Protein AF-A0A6C0DNW8-F1 (afdb_monomer_lite)

Sequence (88 aa):
MSSNKQILKNNIISICNNYNSYDLISLYRNLIKYNNRLRIYILDDEVYNSYMHELYNVIDEYAYNNENNHEEIKKEFIAVVNKIIDYL

Structure (mmCIF, N/CA/C/O backbone):
data_AF-A0A6C0DNW8-F1
#
_entry.id   AF-A0A6C0DNW8-F1
#
loop_
_atom_site.group_PDB
_atom_site.id
_atom_site.type_symbol
_atom_site.label_atom_id
_atom_site.label_alt_id
_atom_site.label_comp_id
_atom_site.label_asym_id
_atom_site.label_entity_id
_atom_site.label_seq_id
_atom_site.pdbx_PDB_ins_code
_atom_site.Cartn_x
_atom_site.Cartn_y
_atom_site.Cartn_z
_atom_site.occupancy
_atom_site.B_iso_or_equiv
_atom_site.auth_seq_id
_atom_site.auth_comp_id
_atom_site.auth_asym_id
_atom_site.auth_atom_id
_atom_site.pdbx_PDB_model_num
ATOM 1 N N . MET A 1 1 ? 9.327 -10.037 -14.635 1.00 54.22 1 MET A N 1
ATOM 2 C CA . MET A 1 1 ? 9.318 -8.946 -13.630 1.00 54.22 1 MET A CA 1
ATOM 3 C C . MET A 1 1 ? 10.749 -8.707 -13.168 1.00 54.22 1 MET A C 1
ATOM 5 O O . MET A 1 1 ? 11.449 -9.686 -12.943 1.00 54.22 1 MET A O 1
ATOM 9 N N . SER A 1 2 ? 11.226 -7.456 -13.103 1.00 64.88 2 SER A N 1
ATOM 10 C CA . SER A 1 2 ? 12.586 -7.179 -12.608 1.00 64.88 2 SER A CA 1
ATOM 11 C C . SER A 1 2 ? 12.684 -7.555 -11.125 1.00 64.88 2 SER A C 1
ATOM 13 O O . SER A 1 2 ? 11.713 -7.388 -10.382 1.00 64.88 2 SER A O 1
ATOM 15 N N . SER A 1 3 ? 13.839 -8.060 -10.678 1.00 80.12 3 SER A N 1
ATOM 16 C CA . SER A 1 3 ? 14.045 -8.480 -9.279 1.00 80.12 3 SER A CA 1
ATOM 17 C C . SER A 1 3 ? 13.671 -7.378 -8.281 1.00 80.12 3 SER A C 1
ATOM 19 O O . SER A 1 3 ? 13.089 -7.651 -7.237 1.00 80.12 3 SER A O 1
ATOM 21 N N . ASN A 1 4 ? 13.911 -6.118 -8.644 1.00 76.19 4 ASN A N 1
ATOM 22 C CA . ASN A 1 4 ? 13.605 -4.957 -7.820 1.00 76.19 4 ASN A CA 1
ATOM 23 C C . ASN A 1 4 ? 12.097 -4.688 -7.657 1.00 76.19 4 ASN A C 1
ATOM 25 O O . ASN A 1 4 ? 11.693 -4.252 -6.578 1.00 76.19 4 ASN A O 1
ATOM 29 N N . LYS A 1 5 ? 11.265 -4.981 -8.672 1.00 77.19 5 LYS A N 1
ATOM 30 C CA . LYS A 1 5 ? 9.794 -4.890 -8.568 1.00 77.19 5 LYS A CA 1
ATOM 31 C C . LYS A 1 5 ? 9.268 -5.926 -7.568 1.00 77.19 5 LYS A C 1
ATOM 33 O O . LYS A 1 5 ? 8.485 -5.595 -6.683 1.00 77.19 5 LYS A O 1
ATOM 38 N N . GLN A 1 6 ? 9.792 -7.153 -7.638 1.00 79.62 6 GLN A N 1
ATOM 39 C CA . GLN A 1 6 ? 9.442 -8.237 -6.715 1.00 79.62 6 GLN A CA 1
ATOM 40 C C . GLN A 1 6 ? 9.899 -7.946 -5.274 1.00 79.62 6 GLN A C 1
ATOM 42 O O . GLN A 1 6 ? 9.149 -8.170 -4.328 1.00 79.62 6 GLN A O 1
ATOM 47 N N . ILE A 1 7 ? 11.112 -7.408 -5.099 1.00 79.19 7 ILE A N 1
ATOM 48 C CA . ILE A 1 7 ? 11.636 -6.990 -3.787 1.00 79.19 7 ILE A CA 1
ATOM 49 C C . ILE A 1 7 ? 10.757 -5.891 -3.184 1.00 79.19 7 ILE A C 1
ATOM 51 O O . ILE A 1 7 ? 10.434 -5.946 -1.999 1.00 79.19 7 ILE A O 1
ATOM 55 N N . LEU A 1 8 ? 10.346 -4.905 -3.988 1.00 78.69 8 LEU A N 1
ATOM 56 C CA . LEU A 1 8 ? 9.448 -3.850 -3.530 1.00 78.69 8 LEU A CA 1
ATOM 57 C C . LEU A 1 8 ? 8.095 -4.418 -3.085 1.00 78.69 8 LEU A C 1
ATOM 59 O O . LEU A 1 8 ? 7.656 -4.117 -1.978 1.00 78.69 8 LEU A O 1
ATOM 63 N N . LYS A 1 9 ? 7.488 -5.285 -3.903 1.00 81.00 9 LYS A N 1
ATOM 64 C CA . LYS A 1 9 ? 6.231 -5.970 -3.581 1.00 81.00 9 LYS A CA 1
ATOM 65 C C . LYS A 1 9 ? 6.322 -6.731 -2.254 1.00 81.00 9 LYS A C 1
ATOM 67 O O . LYS A 1 9 ? 5.491 -6.536 -1.373 1.00 81.00 9 LYS A O 1
ATOM 72 N N . ASN A 1 10 ? 7.377 -7.523 -2.066 1.00 81.50 10 ASN A N 1
ATOM 73 C CA . ASN A 1 10 ? 7.593 -8.295 -0.840 1.00 81.50 10 ASN A CA 1
ATOM 74 C C . ASN A 1 10 ? 7.797 -7.406 0.399 1.00 81.50 10 ASN A C 1
ATOM 76 O O . ASN A 1 10 ? 7.309 -7.738 1.478 1.00 81.50 10 ASN A O 1
ATOM 80 N N . ASN A 1 11 ? 8.478 -6.263 0.258 1.00 78.62 11 ASN A N 1
ATOM 81 C CA . ASN A 1 11 ? 8.640 -5.305 1.354 1.00 78.62 11 ASN A CA 1
ATOM 82 C C . ASN A 1 11 ? 7.300 -4.687 1.767 1.00 78.62 11 ASN A C 1
ATOM 84 O O . ASN A 1 11 ? 7.031 -4.577 2.959 1.00 78.62 11 ASN A O 1
ATOM 88 N N . ILE A 1 12 ? 6.454 -4.320 0.802 1.00 78.69 12 ILE A N 1
ATOM 89 C CA . ILE A 1 12 ? 5.134 -3.734 1.073 1.00 78.69 12 ILE A CA 1
ATOM 90 C C . ILE A 1 12 ? 4.201 -4.770 1.713 1.00 78.69 12 ILE A C 1
ATOM 92 O O . ILE A 1 12 ? 3.567 -4.469 2.720 1.00 78.69 12 ILE A O 1
ATOM 96 N N . ILE A 1 13 ? 4.201 -6.014 1.222 1.00 80.69 13 ILE A N 1
ATOM 97 C CA . ILE A 1 13 ? 3.472 -7.128 1.853 1.00 80.69 13 ILE A CA 1
ATOM 98 C C . ILE A 1 13 ? 3.932 -7.332 3.304 1.00 80.69 13 ILE A C 1
ATOM 100 O O . ILE A 1 13 ? 3.107 -7.479 4.201 1.00 80.69 13 ILE A O 1
ATOM 104 N N . SER A 1 14 ? 5.244 -7.309 3.561 1.00 78.12 14 SER A N 1
ATOM 105 C CA . SER A 1 14 ? 5.790 -7.438 4.919 1.00 78.12 14 SER A CA 1
ATOM 106 C C . SER A 1 14 ? 5.338 -6.295 5.838 1.00 78.12 14 SER A C 1
ATOM 108 O O . SER A 1 14 ? 5.002 -6.527 6.997 1.00 78.12 14 SER A O 1
ATOM 110 N N . ILE A 1 15 ? 5.274 -5.069 5.318 1.00 74.44 15 ILE A N 1
ATOM 111 C CA . ILE A 1 15 ? 4.788 -3.882 6.033 1.00 74.44 15 ILE A CA 1
ATOM 112 C C . ILE A 1 15 ? 3.303 -4.044 6.393 1.00 74.44 15 ILE A C 1
ATOM 114 O O . ILE A 1 15 ? 2.946 -3.863 7.555 1.00 74.44 15 ILE A O 1
ATOM 118 N N . CYS A 1 16 ? 2.464 -4.489 5.451 1.00 74.06 16 CYS A N 1
ATOM 119 C CA . CYS A 1 16 ? 1.051 -4.799 5.702 1.00 74.06 16 CYS A CA 1
ATOM 120 C C . CYS A 1 16 ? 0.855 -5.927 6.723 1.00 74.06 16 CYS A C 1
ATOM 122 O O . CYS A 1 16 ? 0.036 -5.803 7.630 1.00 74.06 16 CYS A O 1
ATOM 124 N N . ASN A 1 17 ? 1.616 -7.017 6.609 1.00 74.44 17 ASN A N 1
ATOM 125 C CA . ASN A 1 17 ? 1.472 -8.181 7.485 1.00 74.44 17 ASN A CA 1
ATOM 126 C C . ASN A 1 17 ? 1.943 -7.907 8.921 1.00 74.44 17 ASN A C 1
ATOM 128 O O . ASN A 1 17 ? 1.400 -8.476 9.865 1.00 74.44 17 ASN A O 1
ATOM 132 N N . ASN A 1 18 ? 2.920 -7.014 9.103 1.00 69.38 18 ASN A N 1
ATOM 133 C CA . ASN A 1 18 ? 3.421 -6.615 10.423 1.00 69.38 18 ASN A CA 1
ATOM 134 C C . ASN A 1 18 ? 2.661 -5.425 11.027 1.00 69.38 18 ASN A C 1
ATOM 136 O O . ASN A 1 18 ? 3.077 -4.868 12.041 1.00 69.38 18 ASN A O 1
ATOM 140 N N . TYR A 1 19 ? 1.533 -5.031 10.435 1.00 65.25 19 TYR A N 1
ATOM 141 C CA . TYR A 1 19 ? 0.769 -3.868 10.867 1.00 65.25 19 TYR A CA 1
ATOM 142 C C . TYR A 1 19 ? 0.287 -3.938 12.325 1.00 65.25 19 TYR A C 1
ATOM 144 O O . TYR A 1 19 ? 0.187 -2.913 12.983 1.00 65.25 19 TYR A O 1
ATOM 152 N N . ASN A 1 20 ? 0.049 -5.127 12.887 1.00 58.00 20 ASN A N 1
ATOM 153 C CA . ASN A 1 20 ? -0.327 -5.243 14.304 1.00 58.00 20 ASN A CA 1
ATOM 154 C C . ASN A 1 20 ? 0.786 -4.798 15.276 1.00 58.00 20 ASN A C 1
ATOM 156 O O . ASN A 1 20 ? 0.519 -4.620 16.460 1.00 58.00 20 ASN A O 1
ATOM 160 N N . SER A 1 21 ? 2.019 -4.632 14.791 1.00 55.09 21 SER A N 1
ATOM 161 C CA . SER A 1 21 ? 3.180 -4.178 15.564 1.00 55.09 21 SER A CA 1
ATOM 162 C C . SER A 1 21 ? 3.507 -2.695 15.355 1.00 55.09 21 SER A C 1
ATOM 164 O O . SER A 1 21 ? 4.325 -2.150 16.092 1.00 55.09 21 SER A O 1
ATOM 166 N N . TYR A 1 22 ? 2.905 -2.052 14.352 1.00 56.12 22 TYR A N 1
ATOM 167 C CA . TYR A 1 22 ? 3.164 -0.663 13.982 1.00 56.12 22 TYR A CA 1
ATOM 168 C C . TYR A 1 22 ? 1.927 0.193 14.253 1.00 56.12 22 TYR A C 1
ATOM 170 O O . TYR A 1 22 ? 0.811 -0.207 13.935 1.00 56.12 22 TYR A O 1
ATOM 178 N N . ASP A 1 23 ? 2.115 1.402 14.784 1.00 66.88 23 ASP A N 1
ATOM 179 C CA . ASP A 1 23 ? 1.064 2.409 14.664 1.00 66.88 23 ASP A CA 1
ATOM 180 C C . ASP A 1 23 ? 0.883 2.804 13.182 1.00 66.88 23 ASP A C 1
ATOM 182 O O . ASP A 1 23 ? 1.777 2.635 12.340 1.00 66.88 23 ASP A O 1
ATOM 186 N N . LEU A 1 24 ? -0.308 3.302 12.842 1.00 66.94 24 LEU A N 1
ATOM 187 C CA . LEU A 1 24 ? -0.698 3.636 11.464 1.00 66.94 24 LEU A CA 1
ATOM 188 C C . LEU A 1 24 ? 0.263 4.661 10.828 1.00 66.94 24 LEU A C 1
ATOM 190 O O . LEU A 1 24 ? 0.596 4.582 9.644 1.00 66.94 24 LEU A O 1
ATOM 194 N N . ILE A 1 25 ? 0.827 5.543 11.657 1.00 68.19 25 ILE A N 1
ATOM 195 C CA . ILE A 1 25 ? 1.842 6.536 11.288 1.00 68.19 25 ILE A CA 1
ATOM 196 C C . ILE A 1 25 ? 3.166 5.872 10.870 1.00 68.19 25 ILE A C 1
ATOM 198 O O . ILE A 1 25 ? 3.780 6.276 9.878 1.00 68.19 25 ILE A O 1
ATOM 202 N N . SER A 1 26 ? 3.633 4.856 11.596 1.00 72.25 26 SER A N 1
ATOM 203 C CA . SER A 1 26 ? 4.883 4.141 11.305 1.00 72.25 26 SER A CA 1
ATOM 204 C C . SER A 1 26 ? 4.791 3.332 10.018 1.00 72.25 26 SER A C 1
ATOM 206 O O . SER A 1 26 ? 5.719 3.334 9.204 1.00 72.25 26 SER A O 1
ATOM 208 N N . LEU A 1 27 ? 3.656 2.672 9.802 1.00 68.75 27 LEU A N 1
ATOM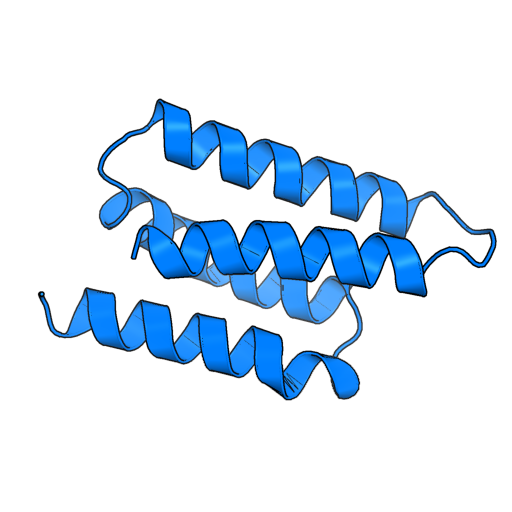 209 C CA . LEU A 1 27 ? 3.346 1.964 8.566 1.00 68.75 27 LEU A CA 1
ATOM 210 C C . LEU A 1 27 ? 3.380 2.909 7.352 1.00 68.75 27 LEU A C 1
ATOM 212 O O . LEU A 1 27 ? 4.034 2.621 6.347 1.00 68.75 27 LEU A O 1
ATOM 216 N N . TYR A 1 28 ? 2.754 4.077 7.480 1.00 70.06 28 TYR A N 1
ATOM 217 C CA . TYR A 1 28 ? 2.764 5.114 6.454 1.00 70.06 28 TYR A CA 1
ATOM 218 C C . TYR A 1 28 ? 4.165 5.666 6.166 1.00 70.06 28 TYR A C 1
ATOM 220 O O . TYR A 1 28 ? 4.575 5.734 5.008 1.00 70.06 28 TYR A O 1
ATOM 228 N N . ARG A 1 29 ? 4.945 6.015 7.197 1.00 71.69 29 ARG A N 1
ATOM 229 C CA . ARG A 1 29 ? 6.334 6.484 7.017 1.00 71.69 29 ARG A CA 1
ATOM 230 C C . ARG A 1 29 ? 7.173 5.474 6.239 1.00 71.69 29 ARG A C 1
ATOM 232 O O . ARG A 1 29 ? 7.989 5.859 5.397 1.00 71.69 29 ARG A O 1
ATOM 239 N N . ASN A 1 30 ? 6.947 4.186 6.490 1.00 73.94 30 ASN A N 1
ATOM 240 C CA . ASN A 1 30 ? 7.581 3.126 5.724 1.00 73.94 30 ASN A CA 1
ATOM 241 C C . ASN A 1 30 ? 7.122 3.125 4.259 1.00 73.94 30 ASN A C 1
ATOM 243 O O . ASN A 1 30 ? 7.981 3.014 3.393 1.00 73.94 30 ASN A O 1
ATOM 247 N N . LEU A 1 31 ? 5.838 3.329 3.946 1.00 72.62 31 LEU A N 1
ATOM 248 C CA . LEU A 1 31 ? 5.370 3.458 2.555 1.00 72.62 31 LEU A CA 1
ATOM 249 C C . LEU A 1 31 ? 5.924 4.692 1.831 1.00 72.62 31 LEU A C 1
ATOM 251 O O . LEU A 1 31 ? 6.377 4.556 0.694 1.00 72.62 31 LEU A O 1
ATOM 255 N N . ILE A 1 32 ? 5.988 5.864 2.479 1.00 72.38 32 ILE A N 1
ATOM 256 C CA . ILE A 1 32 ? 6.585 7.077 1.880 1.00 72.38 32 ILE A CA 1
ATOM 257 C C . ILE A 1 32 ? 8.035 6.824 1.472 1.00 72.38 32 ILE A C 1
ATOM 259 O O . ILE A 1 32 ? 8.472 7.248 0.401 1.00 72.38 32 ILE A O 1
ATOM 263 N N . LYS A 1 33 ? 8.792 6.094 2.300 1.00 74.62 33 LYS A N 1
ATOM 264 C CA . LYS A 1 33 ? 10.181 5.723 1.995 1.00 74.62 33 LYS A CA 1
ATOM 265 C C . LYS A 1 33 ? 10.296 4.965 0.668 1.00 74.62 33 LYS A C 1
ATOM 267 O O . LYS A 1 33 ? 11.325 5.049 -0.003 1.00 74.62 33 LYS A O 1
ATOM 272 N N . TYR A 1 34 ? 9.246 4.247 0.276 1.00 74.88 34 TYR A N 1
ATOM 273 C CA . TYR A 1 34 ? 9.170 3.530 -0.990 1.00 74.88 34 TYR A CA 1
ATOM 274 C C . TYR A 1 34 ? 8.456 4.305 -2.105 1.00 74.88 34 TYR A C 1
ATOM 276 O O . TYR A 1 34 ? 8.438 3.811 -3.229 1.00 74.88 34 TYR A O 1
ATOM 284 N N . ASN A 1 35 ? 7.950 5.517 -1.860 1.00 73.44 35 ASN A N 1
ATOM 285 C CA . ASN A 1 35 ? 7.119 6.266 -2.808 1.00 73.44 35 ASN A CA 1
ATOM 286 C C . ASN A 1 35 ? 7.809 6.524 -4.159 1.00 73.44 35 ASN A C 1
ATOM 288 O O . ASN A 1 35 ? 7.285 6.200 -5.222 1.00 73.44 35 ASN A O 1
ATOM 292 N N . ASN A 1 36 ? 9.070 6.967 -4.127 1.00 72.69 36 ASN A N 1
ATOM 293 C CA . ASN A 1 36 ? 9.863 7.135 -5.351 1.00 72.69 36 ASN A CA 1
ATOM 294 C C . ASN A 1 36 ? 10.039 5.825 -6.131 1.00 72.69 36 ASN A C 1
ATOM 296 O O . ASN A 1 36 ? 10.151 5.845 -7.352 1.00 72.69 36 ASN A O 1
ATOM 300 N N . A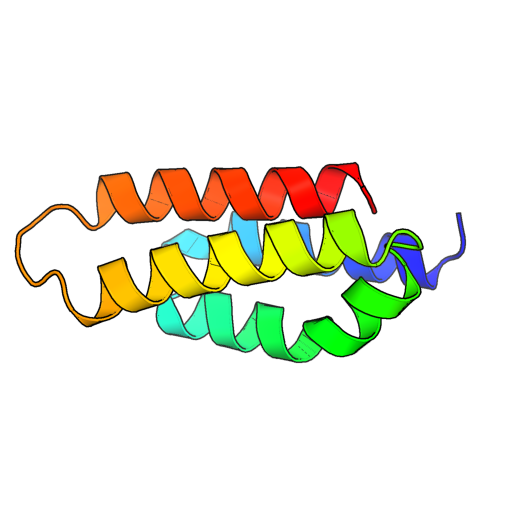RG A 1 37 ? 10.073 4.675 -5.444 1.00 78.25 37 ARG A N 1
ATOM 301 C CA . ARG A 1 37 ? 10.156 3.365 -6.103 1.00 78.25 37 ARG A CA 1
ATOM 302 C C . ARG A 1 37 ? 8.798 2.935 -6.646 1.00 78.25 37 ARG A C 1
ATOM 304 O O . ARG A 1 37 ? 8.760 2.362 -7.726 1.00 78.25 37 ARG A O 1
ATOM 311 N N . LEU A 1 38 ? 7.710 3.238 -5.940 1.00 75.38 38 LEU A N 1
ATOM 312 C CA . LEU A 1 38 ? 6.343 3.001 -6.405 1.00 75.38 38 LEU A CA 1
ATOM 313 C C . LEU A 1 38 ? 6.084 3.714 -7.728 1.00 75.38 38 LEU A C 1
ATOM 315 O O . LEU A 1 38 ? 5.682 3.059 -8.683 1.00 75.38 38 LEU A O 1
ATOM 319 N N . ARG A 1 39 ? 6.447 4.996 -7.823 1.00 76.50 39 ARG A N 1
ATOM 320 C CA . ARG A 1 39 ? 6.338 5.777 -9.062 1.00 76.50 39 ARG A CA 1
ATOM 321 C C . ARG A 1 39 ? 7.103 5.167 -10.243 1.00 76.50 39 ARG A C 1
ATOM 323 O O . ARG A 1 39 ? 6.664 5.255 -11.375 1.00 76.50 39 ARG A O 1
ATOM 330 N N . ILE A 1 40 ? 8.255 4.538 -9.997 1.00 77.88 40 ILE A N 1
ATOM 331 C CA . ILE A 1 40 ? 9.053 3.901 -11.062 1.00 77.88 40 ILE A CA 1
ATOM 332 C C . ILE A 1 40 ? 8.374 2.631 -11.598 1.00 77.88 40 ILE A C 1
ATOM 334 O O . ILE A 1 40 ? 8.541 2.292 -12.769 1.00 77.88 40 ILE A O 1
ATOM 338 N N . TYR A 1 41 ? 7.652 1.895 -10.748 1.00 77.62 41 TYR A N 1
ATOM 339 C CA . TYR A 1 41 ? 7.077 0.593 -11.107 1.00 77.62 41 TYR A CA 1
ATOM 340 C C . TYR A 1 41 ? 5.594 0.632 -11.464 1.00 77.62 41 TYR A C 1
ATOM 342 O O . TYR A 1 41 ? 5.125 -0.296 -12.129 1.00 77.62 41 TYR A O 1
ATOM 350 N N . ILE A 1 42 ? 4.880 1.676 -11.051 1.00 77.38 42 ILE A N 1
ATOM 351 C CA . ILE A 1 42 ? 3.544 2.012 -11.532 1.00 77.38 42 ILE A CA 1
ATOM 352 C C . ILE A 1 42 ? 3.751 2.981 -12.700 1.00 77.38 42 ILE A C 1
ATOM 354 O O . ILE A 1 42 ? 3.971 4.165 -12.495 1.00 77.38 42 ILE A O 1
ATOM 358 N N . LEU A 1 43 ? 3.768 2.446 -13.925 1.00 69.12 43 LEU A N 1
ATOM 359 C CA . LEU A 1 43 ? 4.069 3.203 -15.155 1.00 69.12 43 LEU A CA 1
ATOM 360 C C . LEU A 1 43 ? 2.959 4.185 -15.565 1.00 69.12 43 LEU A C 1
ATOM 362 O O . LEU A 1 43 ? 3.142 4.954 -16.505 1.00 69.12 43 LEU A O 1
ATOM 366 N N . ASP A 1 44 ? 1.817 4.121 -14.888 1.00 81.25 44 ASP A N 1
ATOM 367 C CA . ASP A 1 44 ? 0.670 4.988 -15.098 1.00 81.25 44 ASP A CA 1
ATOM 368 C C . ASP A 1 44 ? 0.644 6.059 -13.997 1.00 81.25 44 ASP A C 1
ATOM 370 O O . ASP A 1 44 ? 0.342 5.775 -12.833 1.00 81.25 44 ASP A O 1
ATOM 374 N N . ASP A 1 45 ? 1.011 7.288 -14.372 1.00 78.50 45 ASP A N 1
ATOM 375 C CA . ASP A 1 45 ? 1.071 8.429 -13.457 1.00 78.50 45 ASP A CA 1
ATOM 376 C C . ASP A 1 45 ? -0.319 8.781 -12.886 1.00 78.50 45 ASP A C 1
ATOM 378 O O . ASP A 1 45 ? -0.399 9.229 -11.742 1.00 78.50 45 ASP A O 1
ATOM 382 N N . GLU A 1 46 ? -1.420 8.562 -13.619 1.00 82.44 46 GLU A N 1
ATOM 383 C CA . GLU A 1 46 ? -2.775 8.823 -13.109 1.00 82.44 46 GLU A CA 1
ATOM 384 C C . GLU A 1 46 ? -3.144 7.824 -12.010 1.00 82.44 46 GLU A C 1
ATOM 386 O O . GLU A 1 46 ? -3.588 8.220 -10.928 1.00 82.44 46 GLU A O 1
ATOM 391 N N . VAL A 1 47 ? -2.879 6.536 -12.245 1.00 78.69 47 VAL A N 1
ATOM 392 C CA . VAL A 1 47 ? -3.128 5.469 -11.264 1.00 78.69 47 VAL A CA 1
ATOM 393 C C . VAL A 1 47 ? -2.266 5.655 -10.015 1.00 78.69 47 VAL A C 1
ATOM 395 O O . VAL A 1 47 ? -2.768 5.568 -8.892 1.00 78.69 47 VAL A O 1
ATOM 398 N N . TYR A 1 48 ? -0.976 5.958 -10.184 1.00 82.44 48 TYR A N 1
ATOM 399 C CA . TYR A 1 48 ? -0.082 6.250 -9.062 1.00 82.44 48 TYR A CA 1
ATOM 400 C C . TYR A 1 48 ? -0.587 7.440 -8.232 1.00 82.44 48 TYR A C 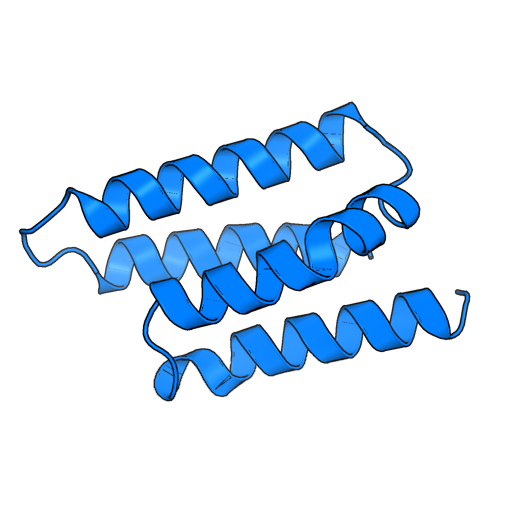1
ATOM 402 O O . TYR A 1 48 ? -0.661 7.346 -7.004 1.00 82.44 48 TYR A O 1
ATOM 410 N N . ASN A 1 49 ? -0.963 8.544 -8.887 1.00 82.69 49 ASN A N 1
ATOM 411 C CA . ASN A 1 49 ? -1.448 9.739 -8.199 1.00 82.69 49 ASN A CA 1
ATOM 412 C C . ASN A 1 49 ? -2.763 9.471 -7.456 1.00 82.69 49 ASN A C 1
ATOM 414 O O . ASN A 1 49 ? -2.923 9.943 -6.331 1.00 82.69 49 ASN A O 1
ATOM 418 N N . SER A 1 50 ? -3.668 8.676 -8.036 1.00 83.75 50 SER A N 1
ATOM 419 C CA . SER A 1 50 ? -4.913 8.257 -7.384 1.00 83.75 50 SER A CA 1
ATOM 420 C C . SER A 1 50 ? -4.645 7.469 -6.101 1.00 83.75 50 SER A C 1
ATOM 422 O O . SER A 1 50 ? -5.187 7.819 -5.053 1.00 83.75 50 SER A O 1
ATOM 424 N N . TYR A 1 51 ? -3.751 6.476 -6.137 1.00 79.75 51 TYR A N 1
ATOM 425 C CA . TYR A 1 51 ? -3.417 5.701 -4.939 1.00 79.75 51 TYR A CA 1
ATOM 426 C C . TYR A 1 51 ? -2.726 6.527 -3.871 1.00 79.75 51 TYR A C 1
ATOM 428 O O . TYR A 1 51 ? -3.046 6.367 -2.699 1.00 79.75 51 TYR A O 1
ATOM 436 N N . MET A 1 52 ? -1.820 7.429 -4.251 1.00 82.31 52 MET A N 1
ATOM 437 C CA . MET A 1 52 ? -1.187 8.323 -3.284 1.00 82.31 52 MET A CA 1
ATOM 438 C C . MET A 1 52 ? -2.198 9.277 -2.651 1.00 82.31 52 MET A C 1
ATOM 440 O O . MET A 1 52 ? -2.152 9.485 -1.442 1.00 82.31 52 MET A O 1
ATOM 444 N N . HIS A 1 53 ? -3.135 9.810 -3.436 1.00 84.94 53 HIS A N 1
ATOM 445 C CA . HIS A 1 53 ? -4.189 10.681 -2.928 1.00 84.94 53 HIS A CA 1
ATOM 446 C C . HIS A 1 53 ? -5.121 9.955 -1.946 1.00 84.94 53 HIS A C 1
ATOM 448 O O . HIS A 1 53 ? -5.346 10.464 -0.851 1.00 84.94 53 HIS A O 1
ATOM 454 N N . GLU A 1 54 ? -5.591 8.747 -2.284 1.00 82.44 54 GLU A N 1
ATOM 455 C CA . GLU A 1 54 ? -6.367 7.904 -1.357 1.00 82.44 54 GLU A CA 1
ATOM 456 C C . GLU A 1 54 ? -5.585 7.644 -0.059 1.00 82.44 54 GLU A C 1
ATOM 458 O O . GLU A 1 54 ? -6.131 7.784 1.033 1.00 82.44 54 GLU A O 1
ATOM 463 N N . LEU A 1 55 ? -4.289 7.329 -0.164 1.00 80.31 55 LEU A N 1
ATOM 464 C CA . LEU A 1 55 ? -3.442 7.042 0.995 1.00 80.31 55 LEU A CA 1
ATOM 465 C C . LEU A 1 55 ? -3.321 8.247 1.933 1.00 80.31 55 LEU A C 1
ATOM 467 O O . LEU A 1 55 ? -3.437 8.082 3.144 1.00 80.31 55 LEU A O 1
ATOM 471 N N . TYR A 1 56 ? -3.101 9.447 1.386 1.00 79.50 56 TYR A N 1
ATOM 472 C CA . TYR A 1 56 ? -3.007 10.672 2.181 1.00 79.50 56 TYR A CA 1
ATOM 473 C C . TYR A 1 56 ? -4.340 11.032 2.847 1.00 79.50 56 TYR A C 1
ATOM 475 O O . TYR A 1 56 ? -4.329 11.374 4.026 1.00 79.50 56 TYR A O 1
ATOM 483 N N . ASN A 1 57 ? -5.474 10.869 2.156 1.00 83.19 57 ASN A N 1
ATOM 484 C CA . ASN A 1 57 ? -6.795 11.146 2.733 1.00 83.19 57 ASN A CA 1
ATOM 485 C C . ASN A 1 57 ? -7.080 10.264 3.960 1.00 83.19 57 ASN A C 1
ATOM 487 O O . ASN A 1 57 ? -7.484 10.778 4.998 1.00 83.19 57 ASN A O 1
ATOM 491 N N . VAL A 1 58 ? -6.788 8.959 3.879 1.00 78.62 58 VAL A N 1
ATOM 492 C CA . VAL A 1 58 ? -6.964 8.017 5.004 1.00 78.62 58 VAL A CA 1
ATOM 493 C C . VAL A 1 58 ? -6.076 8.391 6.201 1.00 78.62 58 VAL A C 1
ATOM 495 O O . VAL A 1 58 ? -6.434 8.163 7.357 1.00 78.62 58 VAL A O 1
ATOM 498 N N . ILE A 1 59 ? -4.904 8.981 5.952 1.00 74.25 59 ILE A N 1
ATOM 499 C CA . ILE A 1 59 ? -3.974 9.406 7.008 1.00 74.25 59 ILE A CA 1
ATOM 500 C C . ILE A 1 59 ? -4.421 10.694 7.667 1.00 74.25 59 ILE A C 1
ATOM 502 O O . ILE A 1 59 ? -4.347 10.786 8.890 1.00 74.25 59 ILE A O 1
ATOM 506 N N . ASP A 1 60 ? -4.856 11.672 6.880 1.00 77.62 60 ASP A N 1
ATOM 507 C CA . ASP A 1 60 ? -5.420 12.900 7.423 1.00 77.62 60 ASP A CA 1
ATOM 508 C C . ASP A 1 60 ? -6.650 12.554 8.266 1.00 77.62 60 ASP A C 1
ATOM 510 O O . ASP A 1 60 ? -6.768 12.998 9.407 1.00 77.62 60 ASP A O 1
ATOM 514 N N . GLU A 1 61 ? -7.499 11.648 7.782 1.00 77.50 61 GLU A N 1
ATOM 515 C CA . GLU A 1 61 ? -8.614 11.139 8.566 1.00 77.50 61 GLU A CA 1
ATOM 516 C C . GLU A 1 61 ? -8.138 10.469 9.862 1.00 77.50 61 GLU A C 1
ATOM 518 O O . GLU A 1 61 ? -8.618 10.829 10.928 1.00 77.50 61 GLU A O 1
ATOM 523 N N . TYR A 1 62 ? -7.130 9.590 9.833 1.00 74.44 62 TYR A N 1
ATOM 524 C CA . TYR A 1 62 ? -6.564 8.995 11.054 1.00 74.44 62 TYR A CA 1
ATOM 525 C C . TYR A 1 62 ? -5.990 10.024 12.039 1.00 74.44 62 TYR A C 1
ATOM 527 O O . TYR A 1 62 ? -6.145 9.882 13.251 1.00 74.44 62 TYR A O 1
ATOM 535 N N . ALA A 1 63 ? -5.260 11.019 11.533 1.00 69.88 63 ALA A N 1
ATOM 536 C CA . ALA A 1 63 ? -4.552 12.000 12.346 1.00 69.88 63 ALA A CA 1
ATOM 537 C C . ALA A 1 63 ? -5.508 12.978 13.039 1.00 69.88 63 ALA A C 1
ATOM 539 O O . ALA A 1 63 ? -5.175 13.497 14.107 1.00 69.88 63 ALA A O 1
ATOM 540 N N . TYR A 1 64 ? -6.673 13.227 12.434 1.00 70.38 64 TYR A N 1
ATOM 541 C CA . TYR A 1 64 ? -7.631 14.224 12.898 1.00 70.38 64 TYR A CA 1
ATOM 542 C C . TYR A 1 64 ? -8.952 13.632 13.432 1.00 70.38 64 TYR A C 1
ATOM 544 O O . TYR A 1 64 ? -9.622 14.319 14.206 1.00 70.38 64 TYR A O 1
ATOM 552 N N . ASN A 1 65 ? -9.308 12.371 13.134 1.00 67.75 65 ASN A N 1
ATOM 553 C CA . ASN A 1 65 ? -10.407 11.665 13.812 1.00 67.75 65 ASN A CA 1
ATOM 554 C C . ASN A 1 65 ? -9.936 11.079 15.150 1.00 67.75 65 ASN A C 1
ATOM 556 O O . ASN A 1 65 ? -9.298 10.030 15.213 1.00 67.75 65 ASN A O 1
ATOM 560 N N . ASN A 1 66 ? -10.320 11.747 16.241 1.00 58.22 66 ASN A N 1
ATOM 561 C CA . ASN A 1 66 ? -10.091 11.295 17.620 1.00 58.22 66 ASN A CA 1
ATOM 562 C C . ASN A 1 66 ? -11.163 10.315 18.142 1.00 58.22 66 ASN A C 1
ATOM 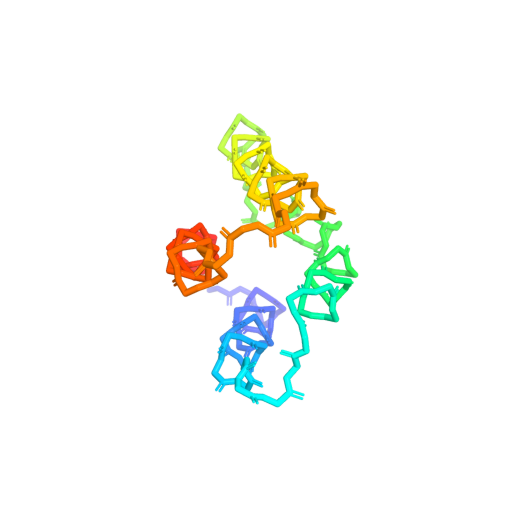564 O O . ASN A 1 66 ? -11.040 9.813 19.258 1.00 58.22 66 ASN A O 1
ATOM 568 N N . GLU A 1 67 ? -12.229 10.052 17.383 1.00 58.22 67 GLU A N 1
ATOM 569 C CA . GLU A 1 67 ? -13.360 9.239 17.838 1.00 58.22 67 GLU A CA 1
ATOM 570 C C . GLU A 1 67 ? -13.318 7.830 17.228 1.00 58.22 67 GLU A C 1
ATOM 572 O O . GLU A 1 67 ? -13.692 7.653 16.079 1.00 58.22 67 GLU A O 1
ATOM 577 N N . ASN A 1 68 ? -12.854 6.842 18.010 1.00 54.41 68 ASN A N 1
ATOM 578 C CA . ASN A 1 68 ? -13.093 5.379 17.964 1.00 54.41 68 ASN A CA 1
ATOM 579 C C . ASN A 1 68 ? -13.080 4.589 16.627 1.00 54.41 68 ASN A C 1
ATOM 581 O O . ASN A 1 68 ? -13.198 3.365 16.669 1.00 54.41 68 ASN A O 1
ATOM 585 N N . ASN A 1 69 ? -12.858 5.202 15.467 1.00 71.50 69 ASN A N 1
ATOM 586 C CA . ASN A 1 69 ? -12.972 4.564 14.151 1.00 71.50 69 ASN A CA 1
ATOM 587 C C . ASN A 1 69 ? -11.634 4.070 13.576 1.00 71.50 69 ASN A C 1
ATOM 589 O O . ASN A 1 69 ? -11.530 3.729 12.399 1.00 71.50 69 ASN A O 1
ATOM 593 N N . HIS A 1 70 ? -10.600 3.955 14.414 1.00 73.19 70 HIS A N 1
ATOM 594 C CA . HIS A 1 70 ? -9.2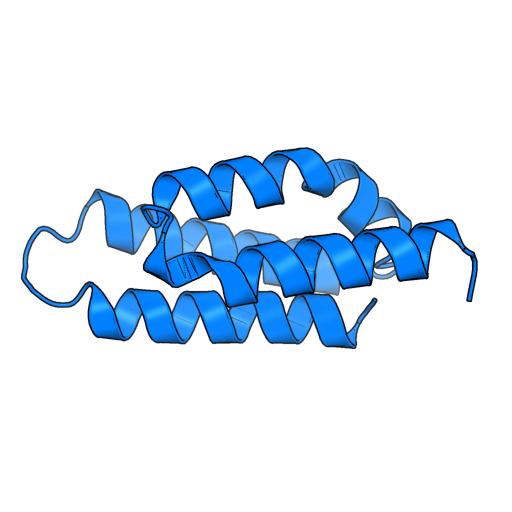75 3.487 13.999 1.00 73.19 70 HIS A CA 1
ATOM 595 C C . HIS A 1 70 ? -9.293 2.096 13.341 1.00 73.19 70 HIS A C 1
ATOM 597 O O . HIS A 1 70 ? -8.443 1.815 12.498 1.00 73.19 70 HIS A O 1
ATOM 603 N N . GLU A 1 71 ? -10.246 1.223 13.689 1.00 76.12 71 GLU A N 1
ATOM 604 C CA . GLU A 1 71 ? -10.404 -0.073 13.017 1.00 76.12 71 GLU 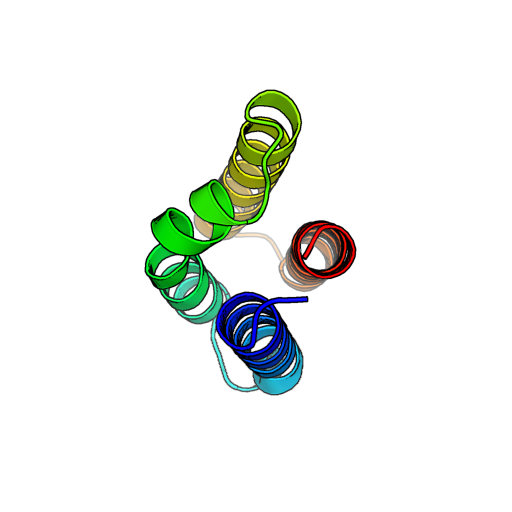A CA 1
ATOM 605 C C . GLU A 1 71 ? -10.929 0.045 11.582 1.00 76.12 71 GLU A C 1
ATOM 607 O O . GLU A 1 71 ? -10.529 -0.740 10.722 1.00 76.12 71 GLU A O 1
ATOM 612 N N . GLU A 1 72 ? -11.818 0.997 11.311 1.00 79.00 72 GLU A N 1
ATOM 613 C CA . GLU A 1 72 ? -12.378 1.226 9.977 1.00 79.00 72 GLU A CA 1
ATOM 614 C C . GLU A 1 72 ? -11.335 1.881 9.068 1.00 79.00 72 GLU A C 1
ATOM 616 O O . GLU A 1 72 ? -11.012 1.342 8.010 1.00 79.00 72 GLU A O 1
ATOM 621 N N . ILE A 1 73 ? -10.668 2.921 9.571 1.00 78.38 73 ILE A N 1
ATOM 622 C CA . ILE A 1 73 ? -9.550 3.596 8.897 1.00 78.38 73 ILE A CA 1
ATOM 623 C C . ILE A 1 73 ? -8.412 2.606 8.588 1.00 78.38 73 ILE A C 1
ATOM 625 O O . ILE A 1 73 ? -7.822 2.612 7.507 1.00 78.38 73 ILE A O 1
ATOM 629 N N . LYS A 1 74 ? -8.135 1.672 9.508 1.00 76.31 74 LYS A N 1
ATOM 630 C CA . LYS A 1 74 ? -7.193 0.563 9.289 1.00 76.31 74 LYS A CA 1
ATOM 631 C C . LYS A 1 74 ? -7.606 -0.328 8.112 1.00 76.31 74 LYS A C 1
ATOM 633 O O . LYS A 1 74 ? -6.737 -0.743 7.343 1.00 76.31 74 LYS A O 1
ATOM 638 N N . LYS A 1 75 ? -8.892 -0.668 7.977 1.00 80.38 75 LYS A N 1
ATOM 639 C CA . LYS A 1 75 ? -9.383 -1.507 6.868 1.00 80.38 75 LYS A CA 1
ATOM 640 C C . LYS A 1 75 ? -9.230 -0.792 5.533 1.00 80.38 75 LYS A C 1
ATOM 642 O O . LYS A 1 75 ? -8.740 -1.405 4.585 1.00 80.38 75 LYS A O 1
ATOM 647 N N . GLU A 1 76 ? -9.598 0.484 5.474 1.00 82.88 76 GLU A N 1
ATOM 648 C CA . GLU A 1 76 ? -9.447 1.293 4.264 1.00 82.88 76 GLU A CA 1
ATOM 649 C C . GLU A 1 76 ? -7.984 1.418 3.855 1.00 82.88 76 GLU A C 1
ATOM 651 O O . GLU A 1 76 ? -7.640 1.150 2.705 1.00 82.88 76 GLU A O 1
ATOM 656 N N . PHE A 1 77 ? -7.096 1.691 4.812 1.00 80.31 77 PHE A N 1
ATOM 657 C CA . PHE A 1 77 ? -5.665 1.729 4.551 1.00 80.31 77 PHE A CA 1
ATOM 658 C C . PHE A 1 77 ? -5.158 0.421 3.922 1.00 80.31 77 PHE A C 1
ATOM 660 O O . PHE A 1 77 ? -4.483 0.437 2.890 1.00 80.31 77 PHE A O 1
ATOM 667 N N . ILE A 1 78 ? -5.488 -0.728 4.525 1.00 80.31 78 ILE A N 1
ATOM 668 C CA . ILE A 1 78 ? -5.075 -2.042 4.008 1.00 80.31 78 ILE A CA 1
ATOM 669 C C . ILE A 1 78 ? -5.617 -2.255 2.589 1.00 80.31 78 ILE A C 1
ATOM 671 O O . ILE A 1 78 ? -4.899 -2.779 1.735 1.00 80.31 78 ILE A O 1
ATOM 675 N N . ALA A 1 79 ? -6.849 -1.821 2.314 1.00 83.94 79 ALA A N 1
ATOM 676 C CA . ALA A 1 79 ? -7.434 -1.907 0.983 1.00 83.94 79 ALA A CA 1
ATOM 677 C C . ALA A 1 79 ? -6.637 -1.090 -0.048 1.00 83.94 79 ALA A C 1
ATOM 679 O O . ALA A 1 79 ? -6.301 -1.629 -1.104 1.00 83.94 79 ALA A O 1
ATOM 680 N N . VAL A 1 80 ? -6.273 0.161 0.259 1.00 82.06 80 VAL A N 1
ATOM 681 C CA . VAL A 1 80 ? -5.466 1.006 -0.644 1.00 82.06 80 VAL A CA 1
ATOM 682 C C . VAL A 1 80 ? -4.096 0.375 -0.905 1.00 82.06 80 VAL A C 1
ATOM 684 O O . VAL A 1 80 ? -3.656 0.295 -2.053 1.00 82.06 80 VAL A O 1
ATOM 687 N N . VAL A 1 81 ? -3.423 -0.146 0.125 1.00 80.56 81 VAL A N 1
ATOM 688 C CA . VAL A 1 81 ? -2.101 -0.763 -0.067 1.00 80.56 81 VAL A CA 1
ATOM 689 C C . VAL A 1 81 ? -2.173 -2.061 -0.870 1.00 80.56 81 VAL A C 1
ATOM 691 O O . VAL A 1 81 ? -1.290 -2.311 -1.689 1.00 80.56 81 VAL A O 1
ATOM 694 N N . ASN A 1 82 ? -3.228 -2.860 -0.712 1.00 82.56 82 ASN A N 1
ATOM 695 C CA . ASN A 1 82 ? -3.430 -4.045 -1.546 1.00 82.56 82 ASN A CA 1
ATOM 696 C C . ASN A 1 82 ? -3.609 -3.680 -3.027 1.00 82.56 82 ASN A C 1
ATOM 698 O O . ASN A 1 82 ? -2.992 -4.324 -3.873 1.00 82.56 82 ASN A O 1
ATOM 702 N N . LYS A 1 83 ? -4.334 -2.594 -3.347 1.00 83.19 83 LYS A N 1
ATOM 703 C CA . LYS A 1 83 ? -4.407 -2.085 -4.732 1.00 83.19 83 LYS A CA 1
ATOM 704 C C . LYS A 1 83 ? -3.010 -1.763 -5.279 1.00 83.19 83 LYS A C 1
ATOM 706 O O . LYS A 1 83 ? -2.683 -2.136 -6.401 1.00 83.19 83 LYS A O 1
ATOM 711 N N . ILE A 1 84 ? -2.152 -1.132 -4.472 1.00 81.75 84 ILE A N 1
ATOM 712 C CA . ILE A 1 84 ? -0.759 -0.846 -4.855 1.00 81.75 84 ILE A CA 1
ATOM 713 C C . ILE A 1 84 ? 0.027 -2.148 -5.098 1.00 81.75 84 ILE A C 1
ATOM 715 O O . ILE A 1 84 ? 0.754 -2.247 -6.084 1.00 81.75 84 ILE A O 1
ATOM 719 N N . ILE A 1 85 ? -0.116 -3.153 -4.227 1.00 82.06 85 ILE A N 1
ATOM 720 C CA . ILE A 1 85 ? 0.542 -4.466 -4.359 1.00 82.06 85 ILE A CA 1
ATOM 721 C C . ILE A 1 85 ? 0.121 -5.186 -5.649 1.00 82.06 85 ILE A C 1
ATOM 723 O O . ILE A 1 85 ? 0.962 -5.844 -6.264 1.00 82.06 85 ILE A O 1
ATOM 727 N N . ASP A 1 86 ? -1.143 -5.079 -6.058 1.00 83.31 86 ASP A N 1
ATOM 728 C CA . ASP A 1 86 ? -1.666 -5.741 -7.259 1.00 83.31 86 ASP A CA 1
ATOM 729 C C . ASP A 1 86 ? -1.115 -5.133 -8.555 1.00 83.31 86 ASP A C 1
ATOM 731 O O . ASP A 1 86 ? -0.838 -5.859 -9.512 1.00 83.31 86 ASP A O 1
ATOM 735 N N . TYR A 1 87 ? -0.884 -3.818 -8.575 1.00 77.69 87 TYR A N 1
ATOM 736 C CA . TYR A 1 87 ? -0.270 -3.124 -9.715 1.00 77.69 87 TYR A CA 1
ATOM 737 C C . TYR A 1 87 ? 1.251 -3.353 -9.827 1.00 77.69 87 TYR A C 1
ATOM 739 O O . TYR A 1 87 ? 1.843 -3.241 -10.914 1.00 77.69 87 TYR A O 1
ATOM 747 N N . LEU A 1 88 ? 1.907 -3.702 -8.716 1.00 76.25 88 LEU A N 1
ATOM 748 C CA . LEU A 1 88 ? 3.319 -4.098 -8.674 1.00 76.25 88 LEU A CA 1
ATOM 749 C C . LEU A 1 88 ? 3.524 -5.557 -9.104 1.00 76.25 88 LEU A C 1
ATOM 751 O O . LEU A 1 88 ? 4.397 -5.777 -9.972 1.00 76.25 88 LEU A O 1
#

Organism: NCBI:txid1070528

Secondary structure (DSSP, 8-state):
--HHHHHHHHHHHHHHHTGGGS-HHHHHHHHHHHHHHHHHH---HHHHHHHHHHHHHHHHHHHH--SS-HHHHHHHHHHHHHHHHHH-

pLDDT: mean 75.25, std 7.31, range [54.22, 84.94]

Foldseek 3Di:
DPPLLVVLLVQLVVLLVCVVVDDPVRSVVSVVVCLVVLCVQLVDPVLSVVLVVQLVVLVVCVVPPPPDCSVVSSVSNSVSSVSSSVSD

Radius of gyration: 12.94 Å; chains: 1; bounding box: 27×23×33 Å